Protein AF-A0A7J6Q9P2-F1 (afdb_monomer)

Sequence (138 aa):
VRIGAEVTEADEAAQAQFRSNEEEPKRLTLADIIEQKLREREAGSSGGGSKVQSAEDASEAINPQVVRVYSDIGKWLSTYKSGKIPKAFKIIPSLINWEEVLFITNPVEWTPAATREATKIFVSNLSPKQAQRYLNLV

Radius of gyration: 33.22 Å; Cα contacts (8 Å, |Δi|>4): 67; chains: 1; bounding box: 109×39×29 Å

Secondary structure (DSSP, 8-state):
-----PPPHHHHHHHHHTS----------HHHHHHHHHHHHHHHT-S-S-----TTS---PPPHHHHHHHHHHHHHHTT--SSPPPHHHHTGGGSTTHHHHHHHT-GGG--HHHHHHHHHHHHHHS-HHHHHHHHHH-

Foldseek 3Di:
DDDDDDQDPVNVVVVVVPPPPCPPPPPQDPVNVVVVVVVVVVVVPPDDDDDDDDPDPPCPPDDVVLLVVLLVLLVVQLPDDDDDRDPVLLCLLVDPPSVVSVVSSPPVSGDPNSVVVSLVSNCVRHDPVVNVVVVVVD

Solvent-accessible surface area (backbone atoms only — not comparable to full-atom values): 8639 Å² total; per-residue (Å²): 139,88,81,82,82,78,85,45,74,67,58,56,50,56,53,56,70,66,54,67,91,62,81,63,77,78,74,78,46,71,65,57,54,50,54,53,52,51,50,54,50,52,69,75,52,80,76,79,75,92,76,79,86,77,100,81,81,76,81,70,76,73,56,67,65,58,53,52,56,34,35,54,48,20,64,48,30,44,71,38,74,80,81,86,78,59,69,75,66,70,49,38,60,79,42,94,62,27,69,64,57,48,55,54,24,42,67,88,58,38,23,74,51,34,47,56,56,48,49,54,55,38,54,74,62,32,55,75,73,54,29,53,51,49,69,74,76,105

InterPro domains:
  IPR007955 Bystin [PF05291] (26-138)
  IPR007955 Bystin [PTHR12821] (5-138)

Mean predicted aligned error: 17.54 Å

Structure (mmCIF, N/CA/C/O backbone):
data_AF-A0A7J6Q9P2-F1
#
_entry.id   AF-A0A7J6Q9P2-F1
#
loop_
_atom_site.group_PDB
_atom_site.id
_atom_site.type_symbol
_atom_site.label_atom_id
_atom_site.label_alt_id
_atom_site.label_comp_id
_atom_site.label_asym_id
_atom_site.label_entity_id
_atom_site.label_seq_id
_atom_site.pdbx_PDB_ins_code
_atom_site.Cartn_x
_atom_site.Cartn_y
_atom_site.Cartn_z
_atom_site.occupancy
_atom_site.B_iso_or_equiv
_atom_site.auth_seq_id
_atom_site.auth_comp_id
_atom_site.auth_asym_id
_atom_site.auth_atom_id
_atom_site.pdbx_PDB_model_num
ATOM 1 N N . VAL A 1 1 ? 94.492 5.154 -16.016 1.00 39.84 1 VAL A N 1
ATOM 2 C CA . VAL A 1 1 ? 94.350 5.078 -14.545 1.00 39.84 1 VAL A CA 1
ATOM 3 C C . VAL A 1 1 ? 93.093 4.267 -14.250 1.00 39.84 1 VAL A C 1
ATOM 5 O O . VAL A 1 1 ? 92.007 4.760 -14.510 1.00 39.84 1 VAL A O 1
ATOM 8 N N . ARG A 1 2 ? 93.229 2.988 -13.866 1.00 42.97 2 ARG A N 1
ATOM 9 C CA . ARG A 1 2 ? 92.119 2.159 -13.358 1.00 42.97 2 ARG A CA 1
ATOM 10 C C . ARG A 1 2 ? 92.157 2.268 -11.838 1.00 42.97 2 ARG A C 1
ATOM 12 O O . ARG A 1 2 ? 93.193 1.954 -11.264 1.00 42.97 2 ARG A O 1
ATOM 19 N N . ILE A 1 3 ? 91.068 2.703 -11.218 1.00 47.75 3 ILE A N 1
ATOM 20 C CA . ILE A 1 3 ? 90.880 2.631 -9.767 1.00 47.75 3 ILE A CA 1
ATOM 21 C C . ILE A 1 3 ? 89.715 1.665 -9.569 1.00 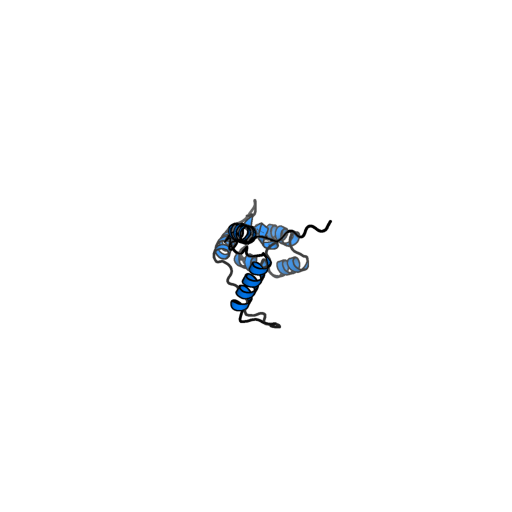47.75 3 ILE A C 1
ATOM 23 O O . ILE A 1 3 ? 88.573 2.007 -9.864 1.00 47.75 3 ILE A O 1
ATOM 27 N N . GLY A 1 4 ? 90.028 0.426 -9.192 1.00 48.69 4 GLY A N 1
ATOM 28 C CA . GLY A 1 4 ? 89.038 -0.504 -8.665 1.00 48.69 4 GLY A CA 1
ATOM 29 C C . GLY A 1 4 ? 88.798 -0.137 -7.207 1.00 48.69 4 GLY A C 1
ATOM 30 O O . GLY A 1 4 ? 89.751 -0.100 -6.435 1.00 48.69 4 GLY A O 1
ATOM 31 N N . ALA A 1 5 ? 87.561 0.201 -6.855 1.00 56.75 5 ALA A N 1
ATOM 32 C CA . ALA A 1 5 ? 87.164 0.344 -5.463 1.00 56.75 5 ALA A CA 1
ATOM 33 C C . ALA A 1 5 ? 86.857 -1.058 -4.923 1.00 56.75 5 ALA A C 1
ATOM 35 O O . ALA A 1 5 ? 85.887 -1.687 -5.344 1.00 56.75 5 ALA A O 1
ATOM 36 N N . GLU A 1 6 ? 87.723 -1.568 -4.051 1.00 60.97 6 GLU A N 1
ATOM 37 C CA . GLU A 1 6 ? 87.467 -2.784 -3.283 1.00 60.97 6 GLU A CA 1
ATOM 38 C C . GLU A 1 6 ? 86.483 -2.436 -2.162 1.00 60.97 6 GLU A C 1
ATOM 40 O O . GLU A 1 6 ? 86.759 -1.575 -1.326 1.00 60.97 6 GLU A O 1
ATOM 45 N N . VAL A 1 7 ? 85.308 -3.067 -2.180 1.00 60.47 7 VAL A N 1
ATOM 46 C CA . VAL A 1 7 ? 84.319 -2.954 -1.101 1.00 60.47 7 VAL A CA 1
ATOM 47 C C . VAL A 1 7 ? 84.929 -3.593 0.143 1.00 60.47 7 VAL A C 1
ATOM 49 O O . VAL A 1 7 ? 85.329 -4.755 0.113 1.00 60.47 7 VAL A O 1
ATOM 52 N N . THR A 1 8 ? 85.050 -2.822 1.220 1.00 67.31 8 THR A N 1
ATOM 53 C CA . THR A 1 8 ? 85.626 -3.309 2.480 1.00 67.31 8 THR A CA 1
ATOM 54 C C . THR A 1 8 ? 84.566 -4.027 3.317 1.00 67.31 8 THR A C 1
ATOM 56 O O . THR A 1 8 ? 83.382 -3.714 3.241 1.00 67.31 8 THR A O 1
ATOM 59 N N . GLU A 1 9 ? 84.979 -4.969 4.165 1.00 63.19 9 GLU A N 1
ATOM 60 C CA . GLU A 1 9 ? 84.093 -5.697 5.096 1.00 63.19 9 GLU A CA 1
ATOM 61 C C . GLU A 1 9 ? 83.295 -4.748 6.019 1.00 63.19 9 GLU A C 1
ATOM 63 O O . GLU A 1 9 ? 82.163 -5.029 6.410 1.00 63.19 9 GLU A O 1
ATOM 68 N N . ALA A 1 10 ? 83.850 -3.563 6.297 1.00 59.97 10 ALA A N 1
ATOM 69 C CA . ALA A 1 10 ? 83.173 -2.491 7.020 1.00 59.97 10 ALA A CA 1
ATOM 70 C C . ALA A 1 10 ? 82.014 -1.857 6.222 1.00 59.97 10 ALA A C 1
ATOM 72 O O . ALA A 1 10 ? 80.991 -1.515 6.817 1.00 59.97 10 ALA A O 1
ATOM 73 N N . ASP A 1 11 ? 82.136 -1.742 4.894 1.00 59.88 11 ASP A N 1
ATOM 74 C CA . ASP A 1 11 ? 81.050 -1.275 4.020 1.00 59.88 11 ASP A CA 1
ATOM 75 C C . ASP A 1 11 ? 79.921 -2.311 3.925 1.00 59.88 11 ASP A C 1
ATOM 77 O O . ASP A 1 11 ? 78.744 -1.945 3.902 1.00 59.88 11 ASP A O 1
ATOM 81 N N . GLU A 1 12 ? 80.247 -3.607 3.924 1.00 62.06 12 GLU A N 1
ATOM 82 C CA . GLU A 1 12 ? 79.242 -4.680 3.914 1.00 62.06 12 GLU A CA 1
ATOM 83 C C . GLU A 1 12 ? 78.481 -4.757 5.253 1.00 62.06 12 GLU A C 1
ATOM 85 O O . GLU A 1 12 ? 77.253 -4.903 5.275 1.00 62.06 12 GLU A O 1
ATOM 90 N N . ALA A 1 13 ? 79.177 -4.550 6.377 1.00 63.50 13 ALA A N 1
ATOM 91 C CA . ALA A 1 13 ? 78.572 -4.478 7.708 1.00 63.50 13 ALA A CA 1
ATOM 92 C C . ALA A 1 13 ? 77.674 -3.240 7.890 1.00 63.50 13 ALA A C 1
ATOM 94 O O . ALA A 1 13 ? 76.590 -3.342 8.474 1.00 63.50 13 ALA A O 1
ATOM 95 N N . ALA A 1 14 ? 78.073 -2.084 7.348 1.00 61.19 14 ALA A N 1
ATOM 96 C CA . ALA A 1 14 ? 77.253 -0.873 7.363 1.00 61.19 14 ALA A CA 1
ATOM 97 C C . ALA A 1 14 ? 75.963 -1.046 6.539 1.00 61.19 14 ALA A C 1
ATOM 99 O O . ALA A 1 14 ? 74.891 -0.604 6.956 1.00 61.19 14 ALA A O 1
ATOM 100 N N . GLN A 1 15 ? 76.032 -1.761 5.409 1.00 60.69 15 GLN A N 1
ATOM 101 C CA . GLN A 1 15 ? 74.852 -2.099 4.607 1.00 60.69 15 GLN A CA 1
ATOM 102 C C . GLN A 1 15 ? 73.928 -3.103 5.308 1.00 60.69 15 GLN A C 1
ATOM 104 O O . GLN A 1 15 ? 72.708 -3.013 5.169 1.00 60.69 15 GLN A O 1
ATOM 109 N N . ALA A 1 16 ? 74.476 -4.040 6.087 1.00 62.66 16 ALA A N 1
ATOM 110 C CA . ALA A 1 16 ? 73.681 -4.987 6.866 1.00 62.66 16 ALA A CA 1
ATOM 111 C C . ALA A 1 16 ? 72.928 -4.314 8.029 1.00 62.66 16 ALA A C 1
ATOM 113 O O . ALA A 1 16 ? 71.804 -4.709 8.323 1.00 62.66 16 ALA A O 1
ATOM 114 N N . GLN A 1 17 ? 73.501 -3.274 8.646 1.00 64.06 17 GLN A N 1
ATOM 115 C CA . GLN A 1 17 ? 72.858 -2.508 9.726 1.00 64.06 17 GLN A CA 1
ATOM 116 C C . GLN A 1 17 ? 71.721 -1.592 9.244 1.00 64.06 17 GLN A C 1
ATOM 118 O O . GLN A 1 17 ? 70.827 -1.275 10.025 1.00 64.06 17 GLN A O 1
ATOM 123 N N . PHE A 1 18 ? 71.725 -1.198 7.964 1.00 55.22 18 PHE A N 1
ATOM 124 C CA . PHE A 1 18 ? 70.643 -0.434 7.327 1.00 55.22 18 PHE A CA 1
ATOM 125 C C . PHE A 1 18 ? 69.574 -1.301 6.650 1.00 55.22 18 PHE A C 1
ATOM 127 O O . PHE A 1 18 ? 68.568 -0.757 6.192 1.00 55.22 18 PHE A O 1
ATOM 134 N N . ARG A 1 19 ? 69.734 -2.635 6.608 1.00 56.97 19 ARG A N 1
ATOM 135 C CA . ARG A 1 19 ? 68.592 -3.525 6.365 1.00 56.97 19 ARG A CA 1
ATOM 136 C C . ARG A 1 19 ? 67.733 -3.470 7.615 1.00 56.97 19 ARG A C 1
ATOM 138 O O . ARG A 1 19 ? 67.936 -4.241 8.551 1.00 56.97 19 ARG A O 1
ATOM 145 N N . SER A 1 20 ? 66.816 -2.509 7.648 1.00 52.81 20 SER A N 1
ATOM 146 C CA . SER A 1 20 ? 65.763 -2.497 8.640 1.00 52.81 20 SER A CA 1
ATOM 147 C C . SER A 1 20 ? 65.134 -3.886 8.649 1.00 52.81 20 SER A C 1
ATOM 149 O O . SER A 1 20 ? 64.660 -4.404 7.638 1.00 52.81 20 SER A O 1
ATOM 151 N N . ASN A 1 21 ? 65.193 -4.520 9.815 1.00 57.84 21 ASN A N 1
ATOM 152 C CA . ASN A 1 21 ? 64.299 -5.599 10.179 1.00 57.84 21 ASN A CA 1
ATOM 153 C C . ASN A 1 21 ? 62.893 -4.992 10.312 1.00 57.84 21 ASN A C 1
ATOM 155 O O . ASN A 1 21 ? 62.367 -4.823 11.407 1.00 57.84 21 ASN A O 1
ATOM 159 N N . GLU A 1 22 ? 62.347 -4.560 9.184 1.00 53.34 22 GLU A N 1
ATOM 160 C CA . GLU A 1 22 ? 60.955 -4.218 8.986 1.00 53.34 22 GLU A CA 1
ATOM 161 C C . GLU A 1 22 ? 60.407 -5.348 8.127 1.00 53.34 22 GLU A C 1
ATOM 163 O O . GLU A 1 22 ? 60.344 -5.271 6.901 1.00 53.34 22 GLU A O 1
ATOM 168 N N . GLU A 1 23 ? 60.002 -6.435 8.783 1.00 57.50 23 GLU A N 1
ATOM 169 C CA . GLU A 1 23 ? 58.847 -7.166 8.283 1.00 57.50 23 GLU A CA 1
ATOM 170 C C . GLU A 1 23 ? 57.707 -6.144 8.243 1.00 57.50 23 GLU A C 1
ATOM 172 O O . GLU A 1 23 ? 57.018 -5.918 9.239 1.00 57.50 23 GLU A O 1
ATOM 177 N N . GLU A 1 24 ? 57.588 -5.423 7.121 1.00 56.22 24 GLU A N 1
ATOM 178 C CA . GLU A 1 24 ? 56.487 -4.498 6.907 1.00 56.22 24 GLU A CA 1
ATOM 179 C C . GLU A 1 24 ? 55.200 -5.259 7.238 1.00 56.22 24 GLU A C 1
ATOM 181 O O . GLU A 1 24 ? 55.026 -6.387 6.755 1.00 56.22 24 GLU A O 1
ATOM 186 N N . PRO A 1 25 ? 54.287 -4.689 8.048 1.00 57.94 25 PRO A N 1
ATOM 187 C CA . PRO A 1 25 ? 53.004 -5.322 8.288 1.00 57.94 25 PRO A CA 1
ATOM 188 C C . PRO A 1 25 ? 52.378 -5.549 6.920 1.00 57.94 25 PRO A C 1
ATOM 190 O O . PRO A 1 25 ? 52.078 -4.584 6.215 1.00 57.94 25 PRO A O 1
ATOM 193 N N . LYS A 1 26 ? 52.275 -6.823 6.523 1.00 59.66 26 LYS A N 1
ATOM 194 C CA . LYS A 1 26 ? 51.851 -7.248 5.190 1.00 59.66 26 LYS A CA 1
ATOM 195 C C . LYS A 1 26 ? 50.545 -6.532 4.875 1.00 59.66 26 LYS A C 1
ATOM 197 O O . LYS A 1 26 ? 49.495 -6.874 5.419 1.00 59.66 26 LYS A O 1
ATOM 202 N N . ARG A 1 27 ? 50.627 -5.469 4.070 1.00 64.50 27 ARG A N 1
ATOM 203 C CA . ARG A 1 27 ? 49.470 -4.645 3.737 1.00 64.50 27 ARG A CA 1
ATOM 204 C C . ARG A 1 27 ? 48.594 -5.523 2.865 1.00 64.50 27 ARG A C 1
ATOM 206 O O . ARG A 1 27 ? 48.950 -5.800 1.725 1.00 64.50 27 ARG A O 1
ATOM 213 N N . LEU A 1 28 ? 47.505 -6.021 3.438 1.00 75.06 28 LEU A N 1
ATOM 214 C CA . LEU A 1 28 ? 46.530 -6.812 2.705 1.00 75.06 28 LEU A CA 1
ATOM 215 C C . LEU A 1 28 ? 46.055 -5.974 1.522 1.00 75.06 28 LEU A C 1
ATOM 217 O O . LEU A 1 28 ? 45.573 -4.850 1.690 1.00 75.06 28 LEU A O 1
ATOM 221 N N . THR A 1 29 ? 46.261 -6.495 0.320 1.00 84.75 29 THR A N 1
ATOM 222 C CA . THR A 1 29 ? 45.823 -5.822 -0.892 1.00 84.75 29 THR A CA 1
ATOM 223 C C . THR A 1 29 ? 44.311 -5.964 -1.025 1.00 84.75 29 THR A C 1
ATOM 225 O O . THR A 1 29 ? 43.685 -6.860 -0.454 1.00 84.75 29 THR A O 1
ATOM 228 N N . LEU A 1 30 ? 43.689 -5.087 -1.814 1.00 78.25 30 LEU A N 1
ATOM 229 C CA . LEU A 1 30 ? 42.271 -5.236 -2.144 1.00 78.25 30 LEU A CA 1
ATOM 230 C C . LEU A 1 30 ? 41.989 -6.586 -2.820 1.00 78.25 30 LEU A C 1
ATOM 232 O O . LEU A 1 30 ? 40.923 -7.151 -2.597 1.00 78.25 30 LEU A O 1
ATOM 236 N N . ALA A 1 31 ? 42.945 -7.114 -3.592 1.00 82.44 31 ALA A N 1
ATOM 237 C CA . ALA A 1 31 ? 42.842 -8.438 -4.195 1.00 82.44 31 ALA A CA 1
ATOM 238 C C . ALA A 1 31 ? 42.731 -9.534 -3.121 1.00 82.44 31 ALA A C 1
ATOM 240 O O . ALA A 1 31 ? 41.813 -10.344 -3.195 1.00 82.44 31 ALA A O 1
ATOM 241 N N . ASP A 1 32 ? 43.555 -9.483 -2.068 1.00 84.69 32 ASP A N 1
ATOM 242 C CA . ASP A 1 32 ? 43.506 -10.451 -0.959 1.00 84.69 32 ASP A CA 1
ATOM 243 C C . ASP A 1 32 ? 42.152 -10.418 -0.228 1.00 84.69 32 ASP A C 1
ATOM 245 O O . ASP A 1 32 ? 41.578 -11.455 0.109 1.00 84.69 32 ASP A O 1
ATOM 249 N N . ILE A 1 33 ? 41.602 -9.217 -0.023 1.00 85.56 33 ILE A N 1
ATOM 250 C CA . ILE A 1 33 ? 40.292 -9.026 0.617 1.00 85.56 33 ILE A CA 1
ATOM 251 C C . ILE A 1 33 ? 39.166 -9.577 -0.271 1.00 85.56 33 ILE A C 1
ATOM 253 O O . ILE A 1 33 ? 38.230 -10.201 0.233 1.00 85.56 33 ILE A O 1
ATOM 257 N N . ILE A 1 34 ? 39.245 -9.360 -1.588 1.00 87.19 34 ILE A N 1
ATOM 258 C CA . ILE A 1 34 ? 38.263 -9.864 -2.557 1.00 87.19 34 ILE A CA 1
ATOM 259 C C . ILE A 1 34 ? 38.308 -11.393 -2.617 1.00 87.19 34 ILE A C 1
ATOM 261 O O . ILE A 1 34 ? 37.256 -12.029 -2.563 1.00 87.19 34 ILE A O 1
ATOM 265 N N . GLU A 1 35 ? 39.499 -11.988 -2.670 1.00 86.88 35 GLU A N 1
ATOM 266 C CA . GLU A 1 35 ? 39.671 -13.444 -2.676 1.00 86.88 35 GLU A CA 1
ATOM 267 C C . GLU A 1 35 ? 39.156 -14.086 -1.384 1.00 86.88 35 GLU A C 1
ATOM 269 O O . GLU A 1 35 ? 38.451 -15.100 -1.429 1.00 86.88 35 GLU A O 1
ATOM 274 N N . GLN A 1 36 ? 39.432 -13.471 -0.230 1.00 82.94 36 GLN A N 1
ATOM 275 C CA . GLN A 1 36 ? 38.901 -13.930 1.051 1.00 82.94 36 GLN A CA 1
ATOM 276 C C . GLN A 1 36 ? 37.365 -13.855 1.079 1.00 82.94 36 GLN A C 1
ATOM 278 O O . GLN A 1 36 ? 36.705 -14.812 1.489 1.00 82.94 36 GLN A O 1
ATOM 283 N N . LYS A 1 37 ? 36.782 -12.756 0.583 1.00 81.19 37 LYS A N 1
ATOM 284 C CA . LYS A 1 37 ? 35.325 -12.568 0.509 1.00 81.19 37 LYS A CA 1
ATOM 285 C C . LYS A 1 37 ? 34.641 -13.537 -0.450 1.00 81.19 37 LYS A C 1
ATOM 287 O O . LYS A 1 37 ? 33.535 -13.993 -0.158 1.00 81.19 37 LYS A O 1
ATOM 292 N N . LEU A 1 38 ? 35.276 -13.854 -1.577 1.00 81.88 38 LEU A N 1
ATOM 293 C CA . LEU A 1 38 ? 34.743 -14.820 -2.531 1.00 81.88 38 LEU A CA 1
ATOM 294 C C . LEU A 1 38 ? 34.718 -16.222 -1.911 1.00 81.88 38 LEU A C 1
ATOM 296 O O . LEU A 1 38 ? 33.692 -16.893 -1.962 1.00 81.88 38 LEU A O 1
ATOM 300 N N . ARG A 1 39 ? 35.789 -16.607 -1.210 1.00 81.06 39 ARG A N 1
ATOM 301 C CA . ARG A 1 39 ? 35.880 -17.896 -0.513 1.00 81.06 39 ARG A CA 1
ATOM 302 C C . ARG A 1 39 ? 34.882 -18.029 0.638 1.00 81.06 39 ARG A C 1
ATOM 304 O O . ARG A 1 39 ? 34.283 -19.088 0.787 1.00 81.06 39 ARG A O 1
ATOM 311 N N . GLU A 1 40 ? 34.670 -16.974 1.430 1.00 74.44 40 GLU A N 1
ATOM 312 C CA . GLU A 1 40 ? 33.623 -16.938 2.469 1.00 74.44 40 GLU A CA 1
ATOM 313 C C . GLU A 1 40 ? 32.230 -17.160 1.860 1.00 74.44 40 GLU A C 1
ATOM 315 O O . GLU A 1 40 ? 31.419 -17.911 2.406 1.00 74.44 40 GLU A O 1
ATOM 320 N N . ARG A 1 41 ? 31.963 -16.548 0.698 1.00 74.88 41 ARG A N 1
ATOM 321 C CA . ARG A 1 41 ? 30.696 -16.704 -0.024 1.00 74.88 41 ARG A CA 1
ATOM 322 C C . ARG A 1 41 ? 30.531 -18.105 -0.609 1.00 74.88 41 ARG A C 1
ATOM 324 O O . ARG A 1 41 ? 29.440 -18.654 -0.529 1.00 74.88 41 ARG A O 1
ATOM 331 N N . GLU A 1 42 ? 31.580 -18.683 -1.181 1.00 70.31 42 GLU A N 1
ATOM 332 C CA . GLU A 1 42 ? 31.551 -20.031 -1.762 1.00 70.31 42 GLU A CA 1
ATOM 333 C C . GLU A 1 42 ? 31.449 -21.119 -0.683 1.00 70.31 42 GLU A C 1
ATOM 335 O O . GLU A 1 42 ? 30.684 -22.067 -0.841 1.00 70.31 42 GLU A O 1
ATOM 340 N N . ALA A 1 43 ? 32.135 -20.951 0.452 1.00 65.38 43 ALA A N 1
ATOM 341 C CA . ALA A 1 43 ? 32.063 -21.876 1.584 1.00 65.38 43 ALA A CA 1
ATOM 342 C C . ALA A 1 43 ? 30.724 -21.790 2.342 1.00 65.38 43 ALA A C 1
ATOM 344 O O . ALA A 1 43 ? 30.230 -22.806 2.825 1.00 65.38 43 ALA A O 1
ATOM 345 N N . GLY A 1 44 ? 30.112 -20.601 2.419 1.00 56.53 44 GLY A N 1
ATOM 346 C CA . GLY A 1 44 ? 28.760 -20.412 2.962 1.00 56.53 44 GLY A CA 1
ATOM 347 C C . GLY A 1 44 ? 27.632 -20.770 1.986 1.00 56.53 44 GLY A C 1
ATOM 348 O O . GLY A 1 44 ? 26.494 -20.950 2.408 1.00 56.53 44 GLY A O 1
ATOM 349 N N . SER A 1 45 ? 27.940 -20.902 0.693 1.00 52.12 45 SER A N 1
ATOM 350 C CA . SER A 1 45 ? 26.994 -21.227 -0.379 1.00 52.12 45 SER A CA 1
ATOM 351 C C . SER A 1 45 ? 27.279 -22.603 -0.982 1.00 52.12 45 SER A C 1
ATOM 353 O O . SER A 1 45 ? 27.250 -22.785 -2.202 1.00 52.12 45 SER A O 1
ATOM 355 N N . SER A 1 46 ? 27.516 -23.603 -0.131 1.00 48.75 46 SER A N 1
ATOM 356 C CA . SER A 1 46 ? 27.401 -24.998 -0.552 1.00 48.75 46 SER A CA 1
ATOM 357 C C . SER A 1 46 ? 25.916 -25.349 -0.702 1.00 48.75 46 SER A C 1
ATOM 359 O O . SER A 1 46 ? 25.272 -25.837 0.222 1.00 48.75 46 SER A O 1
ATOM 361 N N . GLY A 1 47 ? 25.355 -25.029 -1.873 1.00 47.16 47 GLY A N 1
ATOM 362 C CA . GLY A 1 47 ? 24.028 -25.483 -2.289 1.00 47.16 47 GLY A CA 1
ATOM 363 C C . GLY A 1 47 ? 23.258 -24.483 -3.148 1.00 47.16 47 GLY A C 1
ATOM 364 O O . GLY A 1 47 ? 22.497 -23.684 -2.617 1.00 47.16 47 GLY A O 1
ATOM 365 N N . GLY A 1 48 ? 23.381 -24.578 -4.477 1.00 42.84 48 GLY A N 1
ATOM 366 C CA . GLY A 1 48 ? 22.376 -23.982 -5.367 1.00 42.84 48 GLY A CA 1
ATOM 367 C C . GLY A 1 48 ? 22.848 -23.571 -6.754 1.00 42.84 48 GLY A C 1
ATOM 368 O O . GLY A 1 48 ? 22.663 -22.424 -7.147 1.00 42.84 48 GLY A O 1
ATOM 369 N N . GLY A 1 49 ? 23.423 -24.502 -7.518 1.00 41.38 49 GLY A N 1
ATOM 370 C CA . GLY A 1 49 ? 23.474 -24.356 -8.971 1.00 41.38 49 GLY A CA 1
ATOM 371 C C . GLY A 1 49 ? 22.062 -24.288 -9.568 1.00 41.38 49 GLY A C 1
ATOM 372 O O . GLY A 1 49 ? 21.119 -24.833 -8.998 1.00 41.38 49 GLY A O 1
ATOM 373 N N . SER A 1 50 ? 21.946 -23.602 -10.707 1.00 48.78 50 SER A N 1
ATOM 374 C CA . SER A 1 50 ? 20.827 -23.599 -11.658 1.00 48.78 50 SER A CA 1
ATOM 375 C C . SER A 1 50 ? 19.648 -24.518 -11.309 1.00 48.78 50 SER A C 1
ATOM 377 O O . SER A 1 50 ? 19.643 -25.691 -11.681 1.00 48.78 50 SER A O 1
ATOM 379 N N . LYS A 1 51 ? 18.603 -23.970 -10.675 1.00 41.94 51 LYS A N 1
ATOM 380 C CA . LYS A 1 51 ? 17.288 -24.616 -10.613 1.00 41.94 51 LYS A CA 1
ATOM 381 C C . LYS A 1 51 ? 16.300 -23.844 -11.478 1.00 41.94 51 LYS A C 1
ATOM 383 O O . LYS A 1 51 ? 15.787 -22.787 -11.127 1.00 41.94 51 LYS A O 1
ATOM 388 N N . VAL A 1 52 ? 16.080 -24.419 -12.651 1.00 43.91 52 VAL A N 1
ATOM 389 C CA . VAL A 1 52 ? 14.876 -24.269 -13.461 1.00 43.91 52 VAL A CA 1
ATOM 390 C C . VAL A 1 52 ? 13.649 -24.468 -12.559 1.00 43.91 52 VAL A C 1
ATOM 392 O O . VAL A 1 52 ? 13.581 -25.457 -11.841 1.00 43.91 52 VAL A O 1
ATOM 395 N N . GLN A 1 53 ? 12.716 -23.513 -12.603 1.00 47.50 53 GLN A N 1
ATOM 396 C CA . GLN A 1 53 ? 11.294 -23.627 -12.242 1.00 47.50 53 GLN A CA 1
ATOM 397 C C . GLN A 1 53 ? 10.942 -24.477 -11.005 1.00 47.50 53 GLN A C 1
ATOM 399 O O . GLN A 1 53 ? 10.780 -25.692 -11.076 1.00 47.50 53 GLN A O 1
ATOM 404 N N . SER A 1 54 ? 10.661 -23.816 -9.885 1.00 33.50 54 SER A N 1
ATOM 405 C CA . SER A 1 54 ? 9.674 -24.285 -8.901 1.00 33.50 54 SER A CA 1
ATOM 406 C C . SER A 1 54 ? 9.086 -23.044 -8.227 1.00 33.50 54 SER A C 1
ATO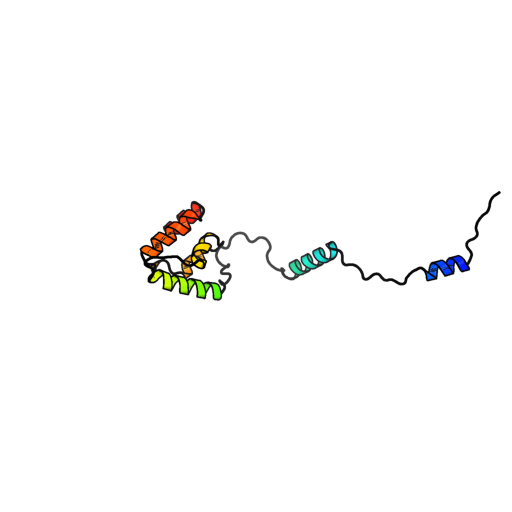M 408 O O . SER A 1 54 ? 9.787 -22.342 -7.508 1.00 33.50 54 SER A O 1
ATOM 410 N N . ALA A 1 55 ? 7.833 -22.719 -8.535 1.00 47.56 55 ALA A N 1
ATOM 411 C CA . ALA A 1 55 ? 7.140 -21.505 -8.102 1.00 47.56 55 ALA A CA 1
ATOM 412 C C . ALA A 1 55 ? 6.546 -21.615 -6.680 1.00 47.56 55 ALA A C 1
ATOM 414 O O . ALA A 1 55 ? 5.541 -20.974 -6.397 1.00 47.56 55 ALA A O 1
ATOM 415 N N . GLU A 1 56 ? 7.113 -22.451 -5.801 1.00 44.38 56 GLU A N 1
ATOM 416 C CA . GLU A 1 56 ? 6.365 -22.961 -4.635 1.00 44.38 56 GLU A CA 1
ATOM 417 C C . GLU A 1 56 ? 7.128 -22.919 -3.296 1.00 44.38 56 GLU A C 1
ATOM 419 O O . GLU A 1 56 ? 6.542 -23.242 -2.274 1.00 44.38 56 GLU A O 1
ATOM 424 N N . ASP A 1 57 ? 8.380 -22.441 -3.248 1.00 39.69 57 ASP A N 1
ATOM 425 C CA . ASP A 1 57 ? 9.208 -22.459 -2.020 1.00 39.69 57 ASP A CA 1
ATOM 426 C C . ASP A 1 57 ? 10.035 -21.172 -1.813 1.00 39.69 57 ASP A C 1
ATOM 428 O O . ASP A 1 57 ? 11.227 -21.202 -1.509 1.00 39.69 57 ASP A O 1
ATOM 432 N N . ALA A 1 58 ? 9.418 -20.002 -1.990 1.00 43.66 58 ALA A N 1
ATOM 433 C CA . ALA A 1 58 ? 10.054 -18.723 -1.658 1.00 43.66 58 ALA A CA 1
ATOM 434 C C . ALA A 1 58 ? 9.124 -17.800 -0.866 1.00 43.66 58 ALA A C 1
ATOM 436 O O . ALA A 1 58 ? 9.073 -16.598 -1.112 1.00 43.66 58 ALA A O 1
ATOM 437 N N . SER A 1 59 ? 8.403 -18.340 0.121 1.00 49.78 59 SER A N 1
ATOM 438 C CA . SER A 1 59 ? 7.918 -17.495 1.213 1.00 49.78 59 SER A CA 1
ATOM 439 C C . SER A 1 59 ? 9.115 -17.125 2.095 1.00 49.78 59 SER A C 1
ATOM 441 O O . SER A 1 59 ? 9.299 -17.672 3.185 1.00 49.78 59 SER A O 1
ATOM 443 N N . GLU A 1 60 ? 9.972 -16.222 1.618 1.00 63.50 60 GLU A N 1
ATOM 444 C CA . GLU A 1 60 ? 10.809 -15.451 2.532 1.00 63.50 60 GLU A CA 1
ATOM 445 C C . GLU A 1 60 ? 9.840 -14.765 3.494 1.00 63.50 60 GLU A C 1
ATOM 447 O O . GLU A 1 60 ? 9.033 -13.929 3.090 1.00 63.50 60 GLU A O 1
ATOM 452 N N . ALA A 1 61 ? 9.827 -15.210 4.751 1.00 74.62 61 ALA A N 1
ATOM 453 C CA . ALA A 1 61 ? 8.874 -14.719 5.729 1.00 74.62 61 ALA A CA 1
ATOM 454 C C . ALA A 1 61 ? 8.948 -13.186 5.777 1.00 74.62 61 ALA A C 1
ATOM 456 O O . ALA A 1 61 ? 9.987 -12.614 6.121 1.00 74.62 61 ALA A O 1
ATOM 457 N N . ILE A 1 62 ? 7.845 -12.521 5.414 1.00 81.81 62 ILE A N 1
ATOM 458 C CA . ILE A 1 62 ? 7.758 -11.061 5.446 1.00 81.81 62 ILE A CA 1
ATOM 459 C C . ILE A 1 62 ? 8.107 -10.609 6.860 1.00 81.81 62 ILE A C 1
ATOM 461 O O . ILE A 1 62 ? 7.594 -11.146 7.845 1.00 81.81 62 ILE A O 1
ATOM 465 N N . ASN A 1 63 ? 8.983 -9.607 6.961 1.00 90.69 63 ASN A N 1
ATOM 466 C CA . ASN A 1 63 ? 9.433 -9.097 8.248 1.00 90.69 63 ASN A CA 1
ATOM 467 C C . ASN A 1 63 ? 8.219 -8.786 9.155 1.00 90.69 63 ASN A C 1
ATOM 469 O O . ASN A 1 63 ? 7.325 -8.039 8.744 1.00 90.69 63 ASN A O 1
ATOM 473 N N . PRO A 1 64 ? 8.175 -9.293 10.399 1.00 93.06 64 PRO A N 1
ATOM 474 C CA . PRO A 1 64 ? 7.007 -9.145 11.269 1.00 93.06 64 PRO A CA 1
ATOM 475 C C . PRO A 1 64 ? 6.644 -7.680 11.564 1.00 93.06 64 PRO A C 1
ATOM 477 O O . PRO A 1 64 ? 5.478 -7.365 11.802 1.00 93.06 64 PRO A O 1
ATOM 480 N N . GLN A 1 65 ? 7.610 -6.756 11.508 1.00 92.38 65 GLN A N 1
ATOM 481 C CA . GLN A 1 65 ? 7.340 -5.322 11.652 1.00 92.38 65 GLN A CA 1
ATOM 482 C C . GLN A 1 65 ? 6.583 -4.751 10.452 1.00 92.38 65 GLN A C 1
ATOM 484 O O . GLN A 1 65 ? 5.686 -3.930 10.632 1.00 92.38 65 GLN A O 1
ATOM 489 N N . VAL A 1 66 ? 6.901 -5.209 9.238 1.00 92.88 66 VAL A N 1
ATOM 490 C CA . VAL A 1 66 ? 6.174 -4.836 8.016 1.00 92.88 66 VAL A CA 1
ATOM 491 C C . VAL A 1 66 ? 4.726 -5.293 8.152 1.00 92.88 66 VAL A C 1
ATOM 493 O O . VAL A 1 66 ? 3.816 -4.480 8.002 1.00 92.88 66 VAL A O 1
ATOM 496 N N . VAL A 1 67 ? 4.512 -6.550 8.554 1.00 95.50 67 VAL A N 1
ATOM 497 C CA . VAL A 1 67 ? 3.167 -7.093 8.782 1.00 95.50 67 VAL A CA 1
ATOM 498 C C . VAL A 1 67 ? 2.386 -6.230 9.768 1.00 95.50 67 VAL A C 1
ATOM 500 O O . VAL A 1 67 ? 1.272 -5.813 9.460 1.00 95.50 67 VAL A O 1
ATOM 503 N N . ARG A 1 68 ? 2.976 -5.894 10.920 1.00 96.06 68 ARG A N 1
ATOM 504 C CA . ARG A 1 68 ? 2.327 -5.055 11.934 1.00 96.06 68 ARG A CA 1
ATOM 505 C C . ARG A 1 68 ? 1.935 -3.679 11.389 1.00 96.06 68 ARG A C 1
ATOM 507 O O . ARG A 1 68 ? 0.775 -3.292 11.500 1.00 96.06 68 ARG A O 1
ATOM 514 N N . VAL A 1 69 ? 2.881 -2.958 10.785 1.00 96.81 69 VAL A N 1
ATOM 515 C CA . VAL A 1 69 ? 2.653 -1.590 10.292 1.00 96.81 69 VAL A CA 1
ATOM 516 C C . VAL A 1 69 ? 1.580 -1.567 9.205 1.00 96.81 69 VAL A C 1
ATOM 518 O O . VAL A 1 69 ? 0.667 -0.746 9.266 1.00 96.81 69 VAL A O 1
ATOM 521 N N . TYR A 1 70 ? 1.655 -2.468 8.226 1.00 97.50 70 TYR A N 1
ATOM 522 C CA . TYR A 1 70 ? 0.682 -2.492 7.133 1.00 97.50 70 TYR A CA 1
ATOM 523 C C . TYR A 1 70 ? -0.680 -3.050 7.563 1.00 97.50 70 TYR A C 1
ATOM 525 O O . TYR A 1 70 ? -1.698 -2.588 7.052 1.00 97.50 70 TYR A O 1
ATOM 533 N N . SER A 1 71 ? -0.731 -3.925 8.571 1.00 97.56 71 SER A N 1
ATOM 534 C CA . SER A 1 71 ? -2.000 -4.337 9.190 1.00 97.56 71 SER A CA 1
ATOM 535 C C . SER A 1 71 ? -2.708 -3.154 9.854 1.00 97.56 71 SER A C 1
ATOM 537 O O . SER A 1 71 ? -3.916 -2.976 9.696 1.00 97.56 71 SER A O 1
ATOM 539 N N . ASP A 1 72 ? -1.968 -2.311 10.578 1.00 97.62 72 ASP A N 1
ATOM 540 C CA . ASP A 1 72 ? -2.532 -1.120 11.220 1.00 97.62 72 ASP A CA 1
ATOM 541 C C . ASP A 1 72 ? -2.979 -0.075 10.185 1.00 97.62 72 ASP A C 1
ATOM 543 O O . ASP A 1 72 ? -4.021 0.562 10.353 1.00 97.62 72 ASP A O 1
ATOM 547 N N . ILE A 1 73 ? -2.257 0.047 9.065 1.00 97.88 73 ILE A N 1
ATOM 548 C CA . ILE A 1 73 ? -2.692 0.862 7.922 1.00 97.88 73 ILE A CA 1
ATOM 549 C C . ILE A 1 73 ? -3.983 0.306 7.310 1.00 97.88 73 ILE A C 1
ATOM 551 O O . ILE A 1 73 ? -4.883 1.089 7.020 1.00 97.88 73 ILE A O 1
ATOM 555 N N . GLY A 1 74 ? -4.116 -1.014 7.156 1.00 97.62 74 GLY A N 1
ATOM 556 C CA . GLY A 1 74 ? -5.347 -1.641 6.665 1.00 97.62 74 GLY A CA 1
ATOM 557 C C . GLY A 1 74 ? -6.563 -1.307 7.533 1.00 97.62 74 GLY A C 1
ATOM 558 O O . GLY A 1 74 ? -7.577 -0.826 7.030 1.00 97.62 74 GLY A O 1
ATOM 559 N N . LYS A 1 75 ? -6.426 -1.430 8.862 1.00 97.75 75 LYS A N 1
ATOM 560 C CA . LYS A 1 75 ? -7.468 -1.019 9.827 1.00 97.75 75 LYS A CA 1
ATOM 561 C C . LYS A 1 75 ? -7.796 0.474 9.748 1.00 97.75 75 LYS A C 1
ATOM 563 O O . LYS A 1 75 ? -8.922 0.883 10.008 1.00 97.75 75 LYS A O 1
ATOM 568 N N . TRP A 1 76 ? -6.817 1.311 9.421 1.00 97.69 76 TRP A N 1
ATOM 569 C CA . TRP A 1 76 ? -7.054 2.738 9.226 1.00 97.69 76 TRP A CA 1
ATOM 570 C C . TRP A 1 76 ? -7.824 3.012 7.924 1.00 97.69 76 TRP A C 1
ATOM 572 O O . TRP A 1 76 ? -8.733 3.842 7.903 1.00 97.69 76 TRP A O 1
ATOM 582 N N . LEU A 1 77 ? -7.517 2.283 6.846 1.00 98.06 77 LEU A N 1
ATOM 583 C CA . LEU A 1 77 ? -8.186 2.421 5.548 1.00 98.06 77 LEU A CA 1
ATOM 584 C C . LEU A 1 77 ? -9.655 1.980 5.576 1.00 98.06 77 LEU A C 1
ATOM 586 O O . LEU A 1 77 ? -10.451 2.539 4.820 1.00 98.06 77 LEU A O 1
ATOM 590 N N . SER A 1 78 ? -10.045 1.076 6.478 1.00 98.06 78 SER A N 1
ATOM 591 C CA . SER A 1 78 ? -11.450 0.665 6.643 1.00 98.06 78 SER A CA 1
ATOM 592 C C . SER A 1 78 ? -12.354 1.738 7.258 1.00 98.06 78 SER A C 1
ATOM 594 O O . SER A 1 78 ? -13.575 1.672 7.144 1.00 98.06 78 SER A O 1
ATOM 596 N N . THR A 1 79 ? -11.779 2.779 7.864 1.00 97.69 79 THR A N 1
ATOM 597 C CA . THR A 1 79 ? -12.535 3.919 8.416 1.00 97.69 79 THR A CA 1
ATOM 598 C C . THR A 1 79 ? -12.233 5.242 7.712 1.00 97.69 79 THR A C 1
ATOM 600 O O . THR A 1 79 ? -12.816 6.279 8.043 1.00 97.69 79 THR A O 1
ATOM 603 N N . TYR A 1 80 ? -11.355 5.226 6.705 1.00 98.06 80 TYR A N 1
ATOM 604 C CA . TYR A 1 80 ? -10.935 6.421 5.985 1.00 98.06 80 TYR A CA 1
ATOM 605 C C . TYR A 1 80 ? -12.090 7.074 5.215 1.00 98.06 80 TYR A C 1
ATOM 607 O O . TYR A 1 80 ? -12.869 6.409 4.533 1.00 98.06 80 TYR A O 1
ATOM 615 N N . LYS A 1 81 ? -12.166 8.408 5.271 1.00 96.00 81 LYS A N 1
ATOM 616 C CA . LYS A 1 81 ? -13.148 9.208 4.515 1.00 96.00 81 LYS A CA 1
ATOM 617 C C . LYS A 1 81 ? -12.488 10.264 3.637 1.00 96.00 81 LYS A C 1
ATOM 619 O O . LYS A 1 81 ? -12.852 10.427 2.476 1.00 96.00 81 LYS A O 1
ATOM 624 N N . SER A 1 82 ? -11.534 11.003 4.194 1.00 95.56 82 SER A N 1
ATOM 625 C CA . SER A 1 82 ? -10.854 12.101 3.514 1.00 95.56 82 SER A CA 1
ATOM 626 C C . SER A 1 82 ? -9.524 12.425 4.194 1.00 95.56 82 SER A C 1
ATOM 628 O O . SER A 1 82 ? -9.228 11.953 5.291 1.00 95.56 82 SER A O 1
ATOM 630 N N . GLY A 1 83 ? -8.706 13.243 3.531 1.00 95.12 83 GLY A N 1
ATOM 631 C CA . GLY A 1 83 ? -7.430 13.711 4.065 1.00 95.12 83 GLY A CA 1
ATOM 632 C C . GLY A 1 83 ? -6.226 12.963 3.502 1.00 95.12 83 GLY A C 1
ATOM 633 O O . GLY A 1 83 ? -6.304 12.277 2.482 1.00 95.12 83 GLY A O 1
ATOM 634 N N . LYS A 1 84 ? -5.070 13.147 4.142 1.00 95.50 84 LYS A N 1
ATOM 635 C CA . LYS A 1 84 ? -3.792 12.636 3.638 1.00 95.50 84 LYS A CA 1
ATOM 636 C C . LYS A 1 84 ? -3.656 11.141 3.927 1.00 95.50 84 LYS A C 1
ATOM 638 O O . LYS A 1 84 ? -3.734 10.729 5.077 1.00 95.50 84 LYS A O 1
ATOM 643 N N . ILE A 1 85 ? -3.359 10.359 2.890 1.00 96.31 85 ILE A N 1
ATOM 644 C CA . ILE A 1 85 ? -2.966 8.953 3.041 1.00 96.31 85 ILE 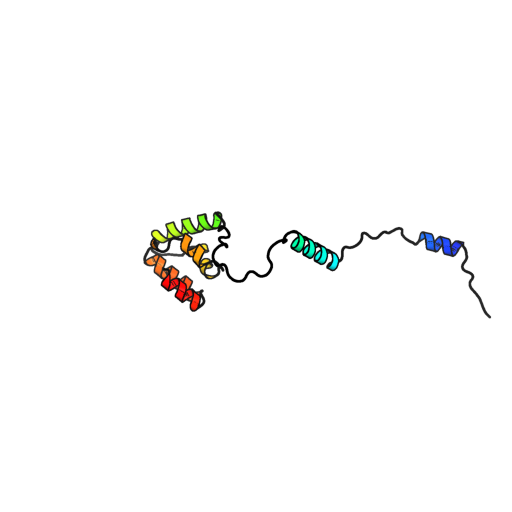A CA 1
ATOM 645 C C . ILE A 1 85 ? -1.563 8.845 3.674 1.00 96.31 85 ILE A C 1
ATOM 647 O O . ILE A 1 85 ? -0.672 9.616 3.276 1.00 96.31 85 ILE A O 1
ATOM 651 N N . PRO A 1 86 ? -1.341 7.891 4.607 1.00 97.00 86 PRO A N 1
ATOM 652 C CA . PRO A 1 86 ? -0.043 7.634 5.226 1.00 97.00 86 PRO A CA 1
ATOM 653 C C . PRO A 1 86 ? 1.091 7.446 4.213 1.00 97.00 86 PRO A C 1
ATOM 655 O O . PRO A 1 86 ? 0.939 6.774 3.194 1.00 97.00 86 PRO A O 1
ATOM 658 N N . LYS A 1 87 ? 2.271 8.006 4.510 1.00 97.06 87 LYS A N 1
ATOM 659 C CA . LYS A 1 87 ? 3.447 7.912 3.625 1.00 97.06 87 LYS A CA 1
ATOM 660 C C . LYS A 1 87 ? 3.871 6.461 3.368 1.00 97.06 87 LYS A C 1
ATOM 662 O O . LYS A 1 87 ? 4.231 6.144 2.244 1.00 97.06 87 LYS A O 1
ATOM 667 N N . ALA A 1 88 ? 3.774 5.599 4.381 1.00 96.00 88 ALA A N 1
ATOM 668 C CA . ALA A 1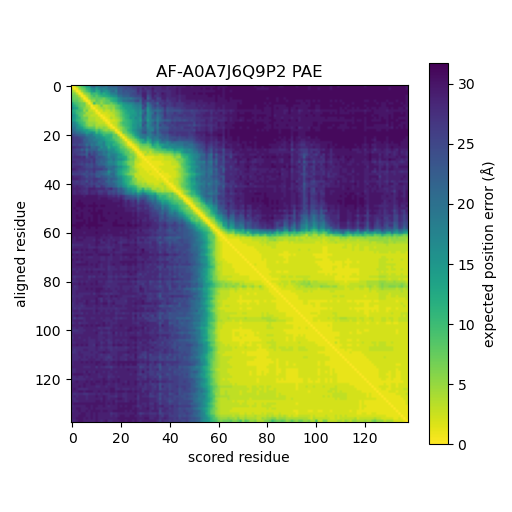 88 ? 4.072 4.172 4.260 1.00 96.00 88 ALA A CA 1
ATOM 669 C C . ALA A 1 88 ? 3.188 3.475 3.211 1.00 96.00 88 ALA A C 1
ATOM 671 O O . ALA A 1 88 ? 3.678 2.676 2.429 1.00 96.00 88 ALA A O 1
ATOM 672 N N . PHE A 1 89 ? 1.909 3.841 3.105 1.00 97.75 89 PHE A N 1
ATOM 673 C CA . PHE A 1 89 ? 1.048 3.292 2.057 1.00 97.75 89 PHE A CA 1
ATOM 674 C C . PHE A 1 89 ? 1.469 3.763 0.656 1.00 97.75 89 PHE A C 1
ATOM 676 O O . PHE A 1 89 ? 1.475 2.998 -0.301 1.00 97.75 89 PHE A O 1
ATOM 683 N N . LYS A 1 90 ? 1.881 5.030 0.532 1.00 97.81 90 LYS A N 1
ATOM 684 C CA . LYS A 1 90 ? 2.272 5.621 -0.758 1.00 97.81 90 LYS A CA 1
ATOM 685 C C . LYS A 1 90 ? 3.528 5.007 -1.373 1.00 97.81 90 LYS A C 1
ATOM 687 O O . LYS A 1 90 ? 3.705 5.137 -2.577 1.00 97.81 90 LYS A O 1
ATOM 692 N N . ILE A 1 91 ? 4.398 4.387 -0.576 1.00 97.12 91 ILE A N 1
ATOM 693 C CA . ILE A 1 91 ? 5.622 3.755 -1.088 1.00 97.12 91 ILE A CA 1
ATOM 694 C C . ILE A 1 91 ? 5.395 2.323 -1.581 1.00 97.12 91 ILE A C 1
ATOM 696 O O . ILE A 1 91 ? 6.275 1.792 -2.254 1.00 97.12 91 ILE A O 1
ATOM 700 N N . ILE A 1 92 ? 4.238 1.708 -1.298 1.00 97.12 92 ILE A N 1
ATOM 701 C CA . ILE A 1 92 ? 3.954 0.316 -1.682 1.00 97.12 92 ILE A CA 1
ATOM 702 C C . ILE A 1 92 ? 4.202 0.055 -3.180 1.00 97.12 92 ILE A C 1
ATOM 704 O O . ILE A 1 92 ? 4.900 -0.911 -3.470 1.00 97.12 92 ILE A O 1
ATOM 708 N N . PRO A 1 93 ? 3.763 0.903 -4.137 1.00 97.38 93 PRO A N 1
ATOM 709 C CA . PRO A 1 93 ? 3.997 0.658 -5.567 1.00 97.38 93 PRO A CA 1
ATOM 710 C C . PRO A 1 93 ? 5.472 0.567 -5.982 1.00 97.38 93 PRO A C 1
ATOM 712 O O . PRO A 1 93 ? 5.776 0.028 -7.040 1.00 97.38 93 PRO A O 1
ATOM 715 N N . SER A 1 94 ? 6.387 1.116 -5.177 1.00 96.75 94 SER A N 1
ATOM 716 C CA . SER A 1 94 ? 7.830 1.081 -5.451 1.00 96.75 94 SER A CA 1
ATOM 717 C C . SER A 1 94 ? 8.524 -0.175 -4.911 1.00 96.75 94 SER A C 1
ATOM 719 O O . SER A 1 94 ? 9.703 -0.391 -5.183 1.00 96.75 94 SER A O 1
ATOM 721 N N . LEU A 1 95 ? 7.809 -0.997 -4.136 1.00 94.88 95 LEU A N 1
ATOM 722 C CA . LEU A 1 95 ? 8.336 -2.228 -3.561 1.00 94.88 95 LEU A CA 1
ATOM 723 C C . LEU A 1 95 ? 8.358 -3.344 -4.609 1.00 94.88 95 LEU A C 1
ATOM 725 O O . LEU A 1 95 ? 7.453 -3.470 -5.432 1.00 94.88 95 LEU A O 1
ATOM 729 N N . ILE A 1 96 ? 9.373 -4.205 -4.533 1.00 92.62 96 ILE A N 1
ATOM 730 C CA . ILE A 1 96 ? 9.472 -5.393 -5.393 1.00 92.62 96 ILE A CA 1
ATOM 731 C C . ILE A 1 96 ? 8.300 -6.344 -5.105 1.00 92.62 96 ILE A C 1
ATOM 733 O O . ILE A 1 96 ? 7.639 -6.810 -6.030 1.00 92.62 96 ILE A O 1
ATOM 737 N N . ASN A 1 97 ? 7.988 -6.559 -3.826 1.00 93.44 97 ASN A N 1
ATOM 738 C CA . ASN A 1 97 ? 6.893 -7.400 -3.341 1.00 93.44 97 ASN A CA 1
ATOM 739 C C . ASN A 1 97 ? 5.625 -6.591 -2.998 1.00 93.44 97 ASN A C 1
ATOM 741 O O . ASN A 1 97 ? 4.962 -6.831 -1.989 1.00 93.44 97 ASN A O 1
ATOM 745 N N . TRP A 1 98 ? 5.280 -5.603 -3.829 1.00 95.88 98 TRP A N 1
ATOM 746 C CA . TR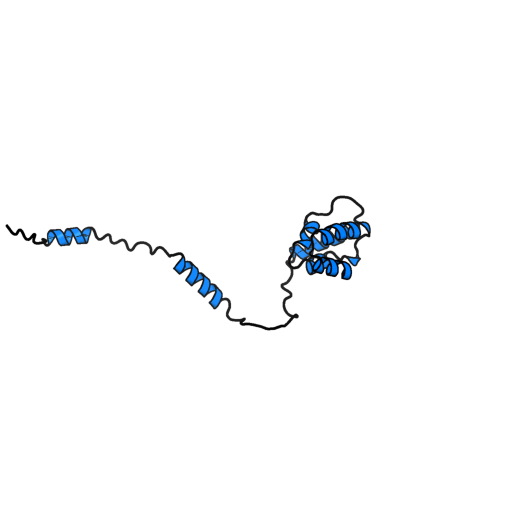P A 1 98 ? 4.131 -4.723 -3.581 1.00 95.88 98 TRP A CA 1
ATOM 747 C C . TRP A 1 98 ? 2.795 -5.473 -3.458 1.00 95.88 98 TRP A C 1
ATOM 749 O O . TRP A 1 98 ? 1.944 -5.034 -2.691 1.00 95.88 98 TRP A O 1
ATOM 759 N N . GLU A 1 99 ? 2.612 -6.587 -4.180 1.00 95.94 99 GLU A N 1
ATOM 760 C CA . GLU A 1 99 ? 1.382 -7.399 -4.149 1.00 95.94 99 GLU A CA 1
ATOM 761 C C . GLU A 1 99 ? 1.157 -8.004 -2.753 1.00 95.94 99 GLU A C 1
ATOM 763 O O . GLU A 1 99 ? 0.075 -7.875 -2.181 1.00 95.94 99 GLU A O 1
ATOM 768 N N . GLU A 1 100 ? 2.202 -8.581 -2.156 1.00 94.69 100 GLU A N 1
ATOM 769 C CA . GLU A 1 100 ? 2.154 -9.162 -0.810 1.00 94.69 100 GLU A CA 1
ATOM 770 C C . GLU A 1 100 ? 1.901 -8.097 0.261 1.00 94.69 100 GLU A C 1
ATOM 772 O O . GLU A 1 100 ? 1.059 -8.264 1.144 1.00 94.69 100 GLU A O 1
ATOM 777 N N . VAL A 1 101 ? 2.609 -6.967 0.170 1.00 95.75 101 VAL A N 1
ATOM 778 C CA . VAL A 1 101 ? 2.456 -5.863 1.126 1.00 95.75 101 VAL A CA 1
ATOM 779 C C . VAL A 1 101 ? 1.064 -5.238 1.025 1.00 95.75 101 VAL A C 1
ATOM 781 O O . VAL A 1 101 ? 0.459 -4.915 2.047 1.00 95.75 101 VAL A O 1
ATOM 784 N N . LEU A 1 102 ? 0.531 -5.104 -0.192 1.00 96.75 102 LEU A N 1
ATOM 785 C CA . LEU A 1 102 ? -0.840 -4.666 -0.424 1.00 96.75 102 LEU A CA 1
ATOM 786 C C . LEU A 1 102 ? -1.840 -5.643 0.205 1.00 96.75 102 LEU A C 1
ATOM 788 O O . LEU A 1 102 ? -2.767 -5.202 0.880 1.00 96.75 102 LEU A O 1
ATOM 792 N N . PHE A 1 103 ? -1.637 -6.951 0.058 1.00 96.38 103 PHE A N 1
ATOM 793 C CA . PHE A 1 103 ? -2.542 -7.953 0.620 1.00 96.38 103 PHE A CA 1
ATOM 794 C C . PHE A 1 103 ? -2.673 -7.847 2.150 1.00 96.38 103 PHE A C 1
ATOM 796 O O . PHE A 1 103 ? -3.780 -7.923 2.682 1.00 96.38 103 PHE A O 1
ATOM 803 N N . ILE A 1 104 ? -1.577 -7.552 2.861 1.00 96.81 104 ILE A N 1
ATOM 804 C CA . ILE A 1 104 ? -1.582 -7.343 4.324 1.00 96.81 104 ILE A CA 1
ATOM 805 C C . ILE A 1 104 ? -2.524 -6.203 4.743 1.00 96.81 104 ILE A C 1
ATOM 807 O O . ILE A 1 104 ? -3.113 -6.240 5.823 1.00 96.81 104 ILE A O 1
ATOM 811 N N . THR A 1 105 ? -2.696 -5.186 3.895 1.00 97.50 105 THR A N 1
ATOM 812 C CA . THR A 1 105 ? -3.582 -4.049 4.189 1.00 97.50 105 THR A CA 1
ATOM 813 C C . THR A 1 105 ? -5.075 -4.363 4.011 1.00 97.50 105 THR A C 1
ATOM 815 O O . THR A 1 105 ? -5.894 -3.466 4.209 1.00 97.50 105 THR A O 1
ATOM 818 N N . ASN A 1 106 ? -5.424 -5.608 3.664 1.00 96.88 106 ASN A N 1
ATOM 819 C CA . ASN A 1 106 ? -6.782 -6.128 3.486 1.00 96.88 106 ASN A CA 1
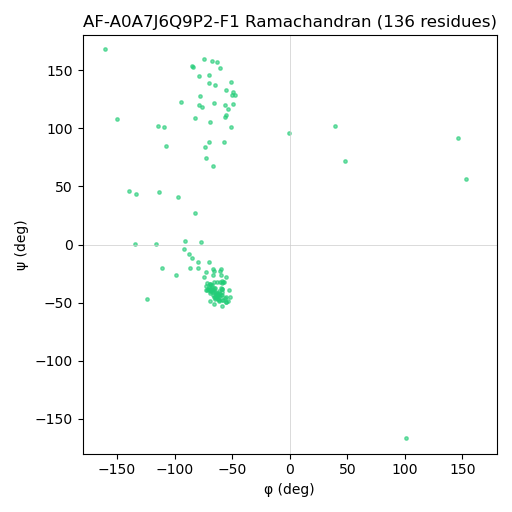ATOM 820 C C . ASN A 1 106 ? -7.688 -5.225 2.617 1.00 96.88 106 ASN A C 1
ATOM 822 O O . ASN A 1 106 ? -8.599 -4.576 3.138 1.00 96.88 106 ASN A O 1
ATOM 826 N N . PRO A 1 107 ? -7.447 -5.169 1.293 1.00 97.12 107 PRO A N 1
ATOM 827 C CA . PRO A 1 107 ? -8.151 -4.262 0.386 1.00 97.12 107 PRO A CA 1
ATOM 828 C C . PRO A 1 107 ? -9.671 -4.457 0.326 1.00 97.12 107 PRO A C 1
ATOM 830 O O . PRO A 1 107 ? -10.388 -3.508 0.024 1.00 97.12 107 PRO A O 1
ATOM 833 N N . VAL A 1 108 ? -10.173 -5.644 0.680 1.00 96.75 108 VAL A N 1
ATOM 834 C CA . VAL A 1 108 ? -11.613 -5.955 0.723 1.00 96.75 108 VAL A CA 1
ATOM 835 C C . VAL A 1 108 ? -12.357 -5.093 1.750 1.00 96.75 108 VAL A C 1
ATOM 837 O O . VAL A 1 108 ? -13.509 -4.728 1.537 1.00 96.75 108 VAL A O 1
ATOM 840 N N . GLU A 1 109 ? -11.692 -4.730 2.848 1.00 97.50 109 GLU A N 1
ATOM 841 C CA . GLU A 1 109 ? -12.283 -3.955 3.947 1.00 97.50 109 GLU A CA 1
ATOM 842 C C . GLU A 1 109 ? -12.105 -2.439 3.778 1.00 97.50 109 GLU A C 1
ATOM 844 O O . GLU A 1 109 ? -12.458 -1.657 4.662 1.00 97.50 109 GLU A O 1
ATOM 849 N N . TRP A 1 110 ? -11.518 -1.982 2.672 1.00 98.12 110 TRP A N 1
ATOM 850 C CA . TRP A 1 110 ? -11.316 -0.557 2.448 1.00 98.12 110 TRP A CA 1
ATOM 851 C C . TRP A 1 110 ? -12.627 0.173 2.188 1.00 98.12 110 TRP A C 1
ATOM 853 O O . TRP A 1 110 ? -13.527 -0.308 1.499 1.00 98.12 110 TRP A O 1
ATOM 863 N N . THR A 1 111 ? -12.711 1.421 2.651 1.00 98.44 111 THR A N 1
ATOM 864 C CA . THR A 1 111 ? -13.832 2.270 2.246 1.00 98.44 111 THR A CA 1
ATOM 865 C C . THR A 1 111 ? -13.755 2.611 0.751 1.00 98.44 111 THR A C 1
ATOM 867 O O . THR A 1 111 ? -12.667 2.653 0.163 1.00 98.44 111 THR A O 1
ATOM 870 N N . PRO A 1 112 ? -14.877 2.986 0.111 1.00 98.06 112 PRO A N 1
ATOM 871 C CA . PRO A 1 112 ? -14.856 3.473 -1.271 1.00 98.06 112 PRO A CA 1
ATOM 872 C C . PRO A 1 112 ? -13.947 4.699 -1.469 1.00 98.06 112 PRO A C 1
ATOM 874 O O . PRO A 1 112 ? -13.327 4.873 -2.519 1.00 98.06 112 PRO A O 1
ATOM 877 N N . ALA A 1 113 ? -13.829 5.552 -0.444 1.00 98.12 113 ALA A N 1
ATOM 878 C CA . ALA A 1 113 ? -12.934 6.705 -0.472 1.00 98.12 113 ALA A CA 1
ATOM 879 C C . ALA A 1 113 ? -11.455 6.288 -0.440 1.00 98.12 113 ALA A C 1
ATOM 881 O O . ALA A 1 113 ? -10.649 6.880 -1.161 1.00 98.12 113 ALA A O 1
ATOM 882 N N . ALA A 1 114 ? -11.111 5.276 0.365 1.00 98.19 114 ALA A N 1
ATOM 883 C CA . ALA A 1 114 ? -9.763 4.717 0.436 1.00 98.19 114 ALA A CA 1
ATOM 884 C C . ALA A 1 114 ? -9.388 4.060 -0.888 1.00 98.19 114 ALA A C 1
ATOM 886 O O . ALA A 1 114 ? -8.337 4.373 -1.440 1.00 98.19 114 ALA A O 1
ATOM 887 N N . THR A 1 115 ? -10.292 3.246 -1.435 1.00 98.06 115 THR A N 1
ATOM 888 C CA . THR A 1 115 ? -10.115 2.567 -2.722 1.00 98.06 115 THR A CA 1
ATOM 889 C C . THR A 1 115 ? -9.820 3.566 -3.832 1.00 98.06 115 THR A C 1
ATOM 891 O O . THR A 1 115 ? -8.801 3.440 -4.498 1.00 98.06 115 THR A O 1
ATOM 894 N N . ARG A 1 116 ? -10.609 4.645 -3.963 1.00 97.75 116 ARG A N 1
ATOM 895 C CA . ARG A 1 116 ? -10.359 5.688 -4.976 1.00 97.75 116 ARG A CA 1
ATOM 896 C C . ARG A 1 116 ? -8.957 6.296 -4.869 1.00 97.75 116 ARG A C 1
ATOM 898 O O . ARG A 1 116 ? -8.285 6.506 -5.880 1.00 97.75 116 ARG A O 1
ATOM 905 N N . GLU A 1 117 ? -8.525 6.642 -3.660 1.00 98.25 117 GLU A N 1
ATOM 906 C CA . GLU A 1 117 ? -7.209 7.250 -3.460 1.00 98.25 117 GLU A CA 1
ATOM 907 C C . GLU A 1 117 ? -6.070 6.235 -3.635 1.00 98.25 117 GLU A C 1
ATOM 909 O O . GLU A 1 117 ? -5.039 6.581 -4.215 1.00 98.25 117 GLU A O 1
ATOM 914 N N . ALA A 1 118 ? -6.267 4.979 -3.230 1.00 97.88 118 ALA A N 1
ATOM 915 C CA . ALA A 1 118 ? -5.345 3.890 -3.516 1.00 97.88 118 ALA A CA 1
ATOM 916 C C . ALA A 1 118 ? -5.204 3.670 -5.025 1.00 97.88 118 ALA A C 1
ATOM 918 O O . ALA A 1 118 ? -4.086 3.688 -5.529 1.00 97.88 118 ALA A O 1
ATOM 919 N N . THR A 1 119 ? -6.305 3.595 -5.776 1.00 98.19 119 THR A N 1
ATOM 920 C CA . THR A 1 119 ? -6.269 3.434 -7.235 1.00 98.19 119 THR A CA 1
ATOM 921 C C . THR A 1 119 ? -5.450 4.536 -7.896 1.00 98.19 119 THR A C 1
ATOM 923 O O . THR A 1 119 ? -4.581 4.248 -8.716 1.00 98.19 119 THR A O 1
ATOM 926 N N . LYS A 1 120 ? -5.646 5.800 -7.495 1.00 97.94 120 LYS A N 1
ATOM 927 C CA . LYS A 1 120 ? -4.838 6.920 -8.004 1.00 97.94 120 LYS A CA 1
ATOM 928 C C . LYS A 1 120 ? -3.347 6.726 -7.729 1.00 97.94 120 LYS A C 1
ATOM 930 O O . LYS A 1 120 ? -2.535 6.990 -8.612 1.00 97.94 120 LYS A O 1
ATOM 935 N N . ILE A 1 121 ? -2.981 6.284 -6.526 1.00 97.88 121 ILE A N 1
ATOM 936 C CA . ILE A 1 121 ? -1.584 6.041 -6.139 1.00 97.88 121 ILE A CA 1
ATOM 937 C C . ILE A 1 121 ? -0.990 4.890 -6.957 1.00 97.88 121 ILE A C 1
ATOM 939 O O . ILE A 1 121 ? 0.062 5.059 -7.564 1.00 97.88 121 ILE A O 1
ATOM 943 N N . PHE A 1 122 ? -1.656 3.740 -7.011 1.00 98.19 122 PHE A N 1
ATOM 944 C CA . PHE A 1 122 ? -1.117 2.547 -7.662 1.00 98.19 122 PHE A CA 1
ATOM 945 C C . PHE A 1 122 ? -1.037 2.715 -9.180 1.00 98.19 122 PHE A C 1
ATOM 947 O O . PHE A 1 122 ? 0.025 2.512 -9.756 1.00 98.19 122 PHE A O 1
ATOM 954 N N . VAL A 1 123 ? -2.106 3.179 -9.830 1.00 97.62 123 VAL A N 1
ATOM 955 C CA . VAL A 1 123 ? -2.139 3.313 -11.297 1.00 97.62 123 VAL A CA 1
ATOM 956 C C . VAL A 1 123 ? -1.142 4.360 -11.809 1.00 97.62 123 VAL A C 1
ATOM 958 O O . VAL A 1 123 ? -0.597 4.191 -12.893 1.00 97.62 123 VAL A O 1
ATOM 961 N N . SER A 1 124 ? -0.864 5.421 -11.042 1.00 97.19 124 SER A N 1
ATOM 962 C CA . SER A 1 124 ? 0.101 6.456 -11.457 1.00 97.19 124 SER A CA 1
ATOM 963 C C . SER A 1 124 ? 1.568 6.081 -11.238 1.00 97.19 124 SER A C 1
ATOM 965 O O . SER A 1 124 ? 2.435 6.695 -11.854 1.00 97.19 124 SER A O 1
ATOM 967 N N . ASN A 1 125 ? 1.858 5.109 -10.367 1.00 97.50 125 ASN A N 1
ATOM 968 C CA . ASN A 1 125 ? 3.231 4.740 -10.004 1.00 97.50 125 ASN A CA 1
ATOM 969 C C . ASN A 1 125 ? 3.648 3.353 -10.517 1.00 97.50 125 ASN A C 1
ATOM 971 O O . ASN A 1 125 ? 4.842 3.082 -10.614 1.00 97.50 125 ASN A O 1
ATOM 975 N N . LEU A 1 126 ? 2.698 2.475 -10.846 1.00 97.06 126 LEU A N 1
ATOM 976 C CA . LEU A 1 126 ? 2.980 1.150 -11.394 1.00 97.06 126 LEU A CA 1
ATOM 977 C C . LEU A 1 126 ? 3.168 1.178 -12.915 1.00 97.06 126 LEU A C 1
ATOM 979 O O . LEU A 1 126 ? 2.593 1.999 -13.629 1.00 97.06 126 LEU A O 1
ATOM 983 N N . SER A 1 127 ? 3.925 0.207 -13.432 1.00 97.56 127 SER A N 1
ATOM 984 C CA . SER A 1 127 ? 3.955 -0.060 -14.876 1.00 97.56 127 SER A CA 1
ATOM 985 C C . SER A 1 127 ? 2.574 -0.514 -15.383 1.00 97.56 127 SER A C 1
ATOM 987 O O . SER A 1 127 ? 1.812 -1.097 -14.609 1.00 97.56 127 SER A O 1
ATOM 989 N N . PRO A 1 128 ? 2.246 -0.362 -16.683 1.00 97.75 128 PRO A N 1
ATOM 990 C CA . PRO A 1 128 ?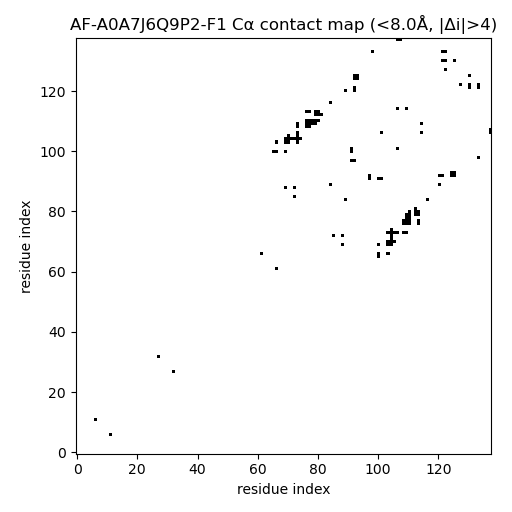 0.935 -0.755 -17.214 1.00 97.75 128 PRO A CA 1
ATOM 991 C C . PRO A 1 128 ? 0.535 -2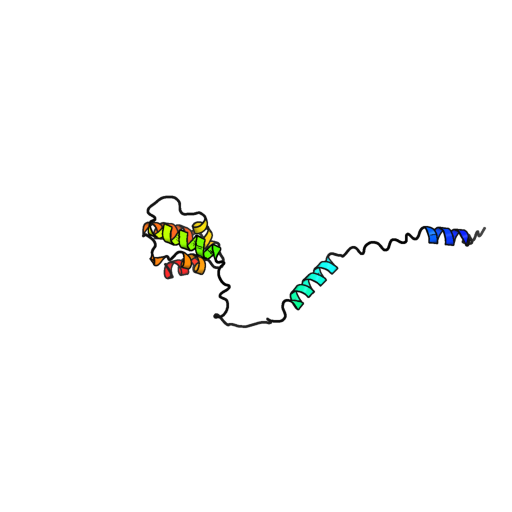.203 -16.888 1.00 97.75 128 PRO A C 1
ATOM 993 O O . PRO A 1 128 ? -0.608 -2.472 -16.525 1.00 97.75 128 PRO A O 1
ATOM 996 N N . LYS A 1 129 ? 1.495 -3.137 -16.936 1.00 97.12 129 LYS A N 1
ATOM 997 C CA . LYS A 1 129 ? 1.270 -4.553 -16.606 1.00 97.12 129 LYS A CA 1
ATOM 998 C C . LYS A 1 129 ? 0.973 -4.768 -15.117 1.00 97.12 129 LYS A C 1
ATOM 1000 O O . LYS A 1 129 ? 0.114 -5.576 -14.773 1.00 97.12 129 LYS A O 1
ATOM 1005 N N . GLN A 1 130 ? 1.674 -4.060 -14.233 1.00 97.12 130 GLN A N 1
ATOM 1006 C CA . GLN A 1 130 ? 1.431 -4.129 -12.789 1.00 97.12 130 GLN A CA 1
ATOM 1007 C C . GLN A 1 130 ? 0.124 -3.422 -12.406 1.00 97.12 130 GLN A C 1
ATOM 1009 O O . GLN A 1 130 ? -0.626 -3.943 -11.590 1.00 97.12 130 GLN A O 1
ATOM 1014 N N . ALA A 1 131 ? -0.191 -2.283 -13.027 1.00 97.75 131 ALA A N 1
ATOM 1015 C CA . ALA A 1 131 ? -1.454 -1.581 -12.822 1.00 97.75 131 ALA A CA 1
ATOM 1016 C C . ALA A 1 131 ? -2.652 -2.450 -13.237 1.00 97.75 131 ALA A C 1
ATOM 1018 O O . ALA A 1 131 ? -3.631 -2.530 -12.502 1.00 97.75 131 ALA A O 1
ATOM 1019 N N . GLN A 1 132 ? -2.553 -3.169 -14.362 1.00 97.81 132 GLN A N 1
ATOM 1020 C CA . GLN A 1 132 ? -3.567 -4.149 -14.757 1.00 97.81 132 GLN A CA 1
ATOM 1021 C C . GLN A 1 132 ? -3.737 -5.250 -13.702 1.00 97.81 132 GLN A C 1
ATOM 1023 O O . GLN A 1 132 ? -4.864 -5.600 -13.368 1.00 97.81 132 GLN A O 1
ATOM 1028 N N . ARG A 1 133 ? -2.637 -5.783 -13.149 1.00 97.19 133 ARG A N 1
ATOM 1029 C CA . ARG A 1 133 ? -2.714 -6.750 -12.042 1.00 97.19 133 ARG A CA 1
ATOM 1030 C C . ARG A 1 133 ? -3.425 -6.166 -10.827 1.00 97.19 133 ARG A C 1
ATOM 1032 O O . ARG A 1 133 ? -4.328 -6.810 -10.316 1.00 97.19 133 ARG A O 1
ATOM 1039 N N . TYR A 1 134 ? -3.056 -4.958 -10.407 1.00 97.69 134 TYR A N 1
ATOM 1040 C CA . TYR A 1 134 ? -3.698 -4.268 -9.287 1.00 97.69 134 TYR 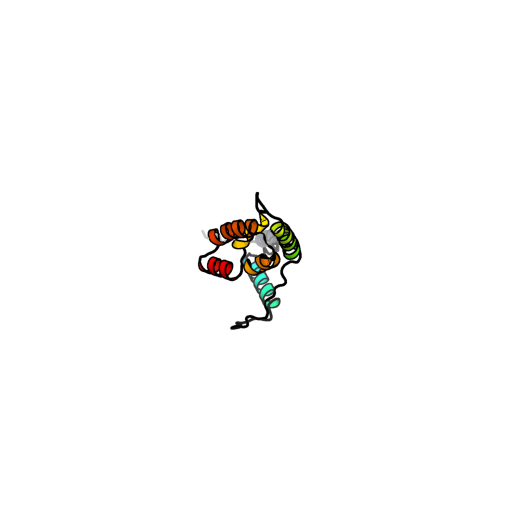A CA 1
ATOM 1041 C C . TYR A 1 134 ? -5.220 -4.179 -9.473 1.00 97.69 134 TYR A C 1
ATOM 1043 O O . TYR A 1 134 ? -5.956 -4.578 -8.581 1.00 97.69 134 TYR A O 1
ATOM 1051 N N . LEU A 1 135 ? -5.684 -3.748 -10.652 1.00 97.12 135 LEU A N 1
ATOM 1052 C CA . LEU A 1 135 ? -7.115 -3.619 -10.965 1.00 97.12 135 LEU A CA 1
ATOM 1053 C C . LEU A 1 135 ? -7.869 -4.956 -11.029 1.00 97.12 135 LEU A C 1
ATOM 1055 O O . LEU A 1 135 ? -9.089 -4.967 -10.939 1.00 97.12 135 LEU A O 1
ATOM 1059 N N . ASN A 1 136 ? -7.167 -6.071 -11.228 1.00 96.19 136 ASN A N 1
ATOM 1060 C CA . ASN A 1 136 ? -7.781 -7.398 -11.203 1.00 96.19 136 ASN A CA 1
ATOM 1061 C C . ASN A 1 136 ? -7.850 -7.988 -9.786 1.00 96.19 136 ASN A C 1
ATOM 1063 O O . ASN A 1 136 ? -8.593 -8.942 -9.570 1.00 96.19 136 ASN A O 1
ATOM 1067 N N . LEU A 1 137 ? -7.030 -7.486 -8.857 1.00 92.19 137 LEU A N 1
ATOM 1068 C CA . LEU A 1 137 ? -6.897 -8.012 -7.495 1.00 92.19 137 LEU A CA 1
ATOM 1069 C C . LEU A 1 137 ? -7.704 -7.219 -6.456 1.00 92.19 137 LEU A C 1
ATOM 1071 O O . LEU A 1 137 ? -8.032 -7.778 -5.411 1.00 92.19 137 LEU A O 1
ATOM 1075 N N . VAL A 1 138 ? -7.965 -5.934 -6.717 1.00 89.38 138 VAL A N 1
ATOM 1076 C CA . VAL A 1 138 ? -8.616 -4.971 -5.808 1.00 89.38 138 VAL A CA 1
ATOM 1077 C C . VAL A 1 138 ? -9.916 -4.480 -6.418 1.00 89.38 138 VAL A C 1
ATOM 1079 O O . VAL A 1 138 ? -10.930 -4.486 -5.690 1.00 89.38 138 VAL A O 1
#

pLDDT: mean 80.61, std 20.18, range [33.5, 98.44]

Nearest PDB structures (foldseek):
  5wwo-assembly2_B  TM=9.830E-01  e=5.420E-07  Saccharomyces cerevisiae S288C
  6zqf-assembly1_JH  TM=9.862E-01  e=1.113E-06  Saccharomyces cerevisiae S288C
  6fai-assembly1_i  TM=9.831E-01  e=1.314E-06  Saccharomyces cerevisiae S288C
  6zqd-assembly1_JH  TM=9.557E-01  e=3.758E-06  Saccharomyces cerevisiae S288C
  6rxt-assembly1_CX  TM=9.796E-01  e=1.584E-05  Thermochaetoides thermophila

Organism: Perkinsus olseni (NCBI:txid32597)